Protein AF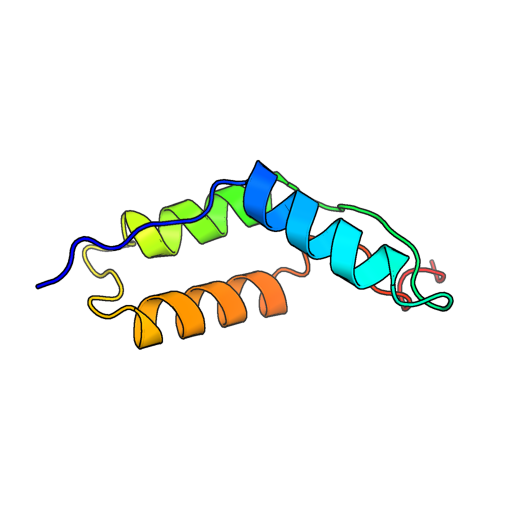-A0AAV3SL09-F1 (afdb_monomer)

Solvent-accessible surface area (backbone atoms only — not comparable to full-atom values): 4909 Å² total; per-residue (Å²): 130,82,85,84,83,78,76,52,61,65,52,53,53,50,54,50,49,55,56,32,72,73,35,91,88,46,61,80,52,74,74,33,69,66,55,50,44,52,38,49,47,42,43,72,74,22,60,97,90,49,55,53,91,43,75,66,50,28,51,52,50,41,50,50,45,52,66,72,66,48,32,48,50,54,78,80,76,83,70,134

Organism: Halococcus dombrowskii (NCBI:txid179637)

Mean predicted aligned error: 6.22 Å

InterPro domains:
  IPR003812 Fido domain [PS51459] (7-80)
  IPR053737 Type II TA System Toxin [G3DSA:1.20.120.1870] (4-76)

Nearest PDB structures (foldseek):
  7cg3-assembly1_A  TM=4.325E-01  e=8.369E+00  Thermochaetoides thermophila

Structure (mmCIF, N/CA/C/O backbone):
data_AF-A0AAV3SL09-F1
#
_entry.id   AF-A0AAV3SL09-F1
#
loop_
_atom_site.group_PDB
_atom_site.id
_atom_site.type_symbol
_atom_site.label_atom_id
_atom_site.label_alt_id
_atom_site.label_comp_id
_atom_site.label_asym_id
_atom_site.label_entity_id
_atom_site.label_seq_id
_atom_site.pdbx_PDB_ins_code
_atom_site.Cartn_x
_atom_site.Cartn_y
_atom_site.Cartn_z
_atom_site.occupancy
_atom_site.B_iso_or_equiv
_atom_site.auth_seq_id
_atom_site.auth_comp_id
_atom_site.auth_asym_id
_atom_site.auth_atom_id
_atom_site.pdbx_PDB_model_num
ATOM 1 N N . MET A 1 1 ? -19.406 -2.114 11.300 1.00 52.84 1 MET A N 1
ATOM 2 C CA . MET A 1 1 ? -18.410 -1.539 10.374 1.00 52.84 1 MET A CA 1
ATOM 3 C C . MET A 1 1 ? -17.659 -2.720 9.793 1.00 52.84 1 MET A C 1
ATOM 5 O O . MET A 1 1 ? -17.375 -3.635 10.557 1.00 52.84 1 MET A O 1
ATOM 9 N N . ALA A 1 2 ? -17.515 -2.798 8.470 1.00 62.59 2 ALA A N 1
ATOM 10 C CA . ALA A 1 2 ? -16.778 -3.900 7.855 1.00 62.59 2 ALA A CA 1
ATOM 11 C C . ALA A 1 2 ? -15.309 -3.808 8.278 1.00 62.59 2 ALA A C 1
ATOM 13 O O . ALA A 1 2 ? -14.788 -2.699 8.377 1.00 62.59 2 ALA A O 1
ATOM 14 N N . ASP A 1 3 ? -14.685 -4.950 8.546 1.00 82.44 3 ASP A N 1
ATOM 15 C CA . ASP A 1 3 ? -13.257 -4.998 8.845 1.00 82.44 3 ASP A CA 1
ATOM 16 C C . ASP A 1 3 ? -12.487 -4.606 7.577 1.00 82.44 3 ASP A C 1
ATOM 18 O O . ASP A 1 3 ? -12.744 -5.159 6.499 1.00 82.44 3 ASP A O 1
ATOM 22 N N . LEU A 1 4 ? -11.629 -3.590 7.670 1.00 87.19 4 LEU A N 1
ATOM 23 C CA . LEU A 1 4 ? -10.844 -3.130 6.529 1.00 87.19 4 LEU A CA 1
ATOM 24 C C . LEU A 1 4 ? -9.703 -4.117 6.290 1.00 87.19 4 LEU A C 1
ATOM 26 O O . LEU A 1 4 ? -8.943 -4.445 7.196 1.00 87.19 4 LEU A O 1
ATOM 30 N N . VAL A 1 5 ? -9.574 -4.578 5.049 1.00 92.06 5 VAL A N 1
ATOM 31 C CA . VAL A 1 5 ? -8.443 -5.403 4.622 1.00 92.06 5 VAL A CA 1
ATOM 32 C C . VAL A 1 5 ? -7.434 -4.492 3.941 1.00 92.06 5 VAL A C 1
ATOM 34 O O . VAL A 1 5 ? -7.748 -3.858 2.931 1.00 92.06 5 VAL A O 1
ATOM 37 N N . TYR A 1 6 ? -6.231 -4.432 4.500 1.00 92.44 6 TYR A N 1
ATOM 38 C CA . TYR A 1 6 ? -5.123 -3.654 3.959 1.00 92.44 6 TYR A CA 1
ATOM 39 C C . TYR A 1 6 ? -4.242 -4.549 3.077 1.00 92.44 6 TYR A C 1
ATOM 41 O O . TYR A 1 6 ? -4.010 -5.703 3.447 1.00 92.44 6 TYR A O 1
ATOM 49 N N . PRO A 1 7 ? -3.759 -4.057 1.923 1.00 95.38 7 PRO A N 1
ATOM 50 C CA . PRO A 1 7 ? -2.783 -4.7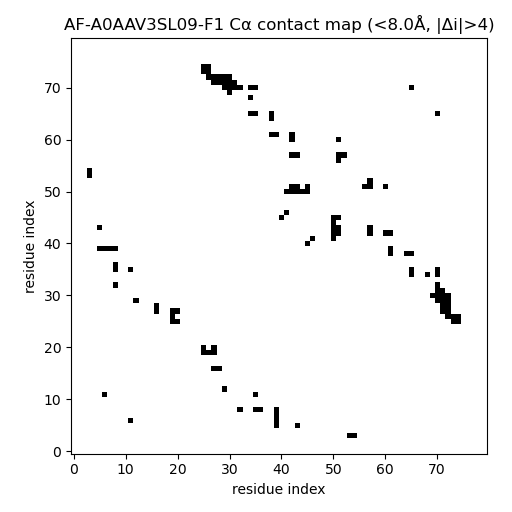91 1.127 1.00 95.38 7 PRO A CA 1
ATOM 51 C C . PRO A 1 7 ? -1.448 -4.867 1.872 1.00 95.38 7 PRO A C 1
ATOM 53 O O . PRO A 1 7 ? -1.110 -3.965 2.643 1.00 95.38 7 PRO A O 1
ATOM 56 N N . THR A 1 8 ? -0.667 -5.914 1.617 1.00 96.62 8 THR A N 1
ATOM 57 C CA . THR A 1 8 ? 0.725 -5.954 2.081 1.00 96.62 8 THR A CA 1
ATOM 58 C C . THR A 1 8 ? 1.621 -5.090 1.192 1.00 96.62 8 THR A C 1
ATOM 60 O O . THR A 1 8 ? 1.217 -4.628 0.120 1.00 96.62 8 THR A 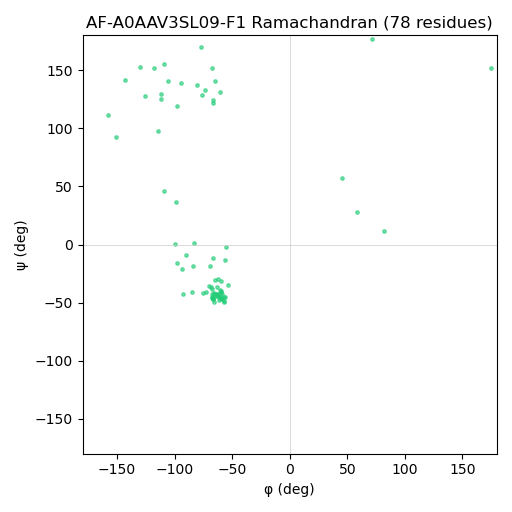O 1
ATOM 63 N N . VAL A 1 9 ? 2.870 -4.872 1.613 1.00 96.81 9 VAL A N 1
ATOM 64 C CA . VAL A 1 9 ? 3.870 -4.216 0.758 1.00 96.81 9 VAL A CA 1
ATOM 65 C C . VAL A 1 9 ? 4.031 -5.001 -0.544 1.00 96.81 9 VAL A C 1
ATOM 67 O O . VAL A 1 9 ? 3.993 -4.415 -1.623 1.00 96.81 9 VAL A O 1
ATOM 70 N N . GLU A 1 10 ? 4.137 -6.327 -0.461 1.00 96.69 10 GLU A N 1
ATOM 71 C CA . GLU A 1 10 ? 4.260 -7.216 -1.616 1.00 96.69 10 GLU A CA 1
ATOM 72 C C . GLU A 1 10 ? 3.068 -7.098 -2.566 1.00 96.69 10 GLU A C 1
ATOM 74 O O . GLU A 1 10 ? 3.280 -7.046 -3.777 1.00 96.69 10 GLU A O 1
ATOM 79 N N . ASP A 1 11 ? 1.840 -6.989 -2.047 1.00 97.06 11 ASP A N 1
ATOM 80 C CA . ASP A 1 11 ? 0.650 -6.778 -2.876 1.00 97.06 11 ASP A CA 1
ATOM 81 C C . ASP A 1 11 ? 0.764 -5.480 -3.687 1.00 97.06 11 ASP A C 1
ATOM 83 O O . ASP A 1 11 ? 0.519 -5.465 -4.895 1.00 97.06 11 ASP A O 1
ATOM 87 N N . VAL A 1 12 ? 1.175 -4.380 -3.044 1.00 95.31 12 VAL A N 1
ATOM 88 C CA . VAL A 1 12 ? 1.323 -3.076 -3.708 1.00 95.31 12 VAL A CA 1
ATOM 89 C C . VAL A 1 12 ? 2.434 -3.116 -4.761 1.00 95.31 12 VAL A C 1
ATOM 91 O O . VAL A 1 12 ? 2.246 -2.606 -5.870 1.00 95.31 12 VAL A O 1
ATOM 94 N N . LEU A 1 13 ? 3.572 -3.744 -4.451 1.00 94.25 13 LEU A N 1
ATOM 95 C CA . LEU A 1 13 ? 4.680 -3.910 -5.394 1.00 94.25 13 LEU A CA 1
ATOM 96 C C . LEU A 1 13 ? 4.273 -4.772 -6.598 1.00 94.25 13 LEU A C 1
ATOM 98 O O . LEU A 1 13 ? 4.540 -4.390 -7.737 1.00 94.25 13 LEU A O 1
ATOM 102 N N . ALA A 1 14 ? 3.577 -5.886 -6.362 1.00 94.12 14 ALA A N 1
ATOM 103 C CA . ALA A 1 14 ? 3.115 -6.790 -7.411 1.00 94.12 14 ALA A CA 1
ATOM 104 C C . ALA A 1 14 ? 2.073 -6.129 -8.324 1.00 94.12 14 ALA A C 1
ATOM 106 O O . ALA A 1 14 ? 2.139 -6.266 -9.547 1.00 94.12 14 ALA A O 1
ATOM 107 N N . ILE A 1 15 ? 1.131 -5.366 -7.755 1.00 92.44 15 ILE A N 1
ATOM 108 C CA . ILE A 1 15 ? 0.162 -4.586 -8.536 1.00 92.44 15 ILE A CA 1
ATOM 109 C C . ILE A 1 15 ? 0.888 -3.544 -9.392 1.00 92.44 15 ILE A C 1
ATOM 111 O O . ILE A 1 15 ? 0.569 -3.396 -10.573 1.00 92.44 15 ILE A O 1
ATOM 115 N N . HIS A 1 16 ? 1.873 -2.837 -8.828 1.00 90.81 16 HIS A N 1
ATOM 116 C CA . HIS A 1 16 ? 2.645 -1.850 -9.577 1.00 90.81 16 HIS A CA 1
ATOM 117 C C . HIS A 1 16 ? 3.404 -2.488 -10.748 1.00 90.81 16 HIS A C 1
ATOM 119 O O . HIS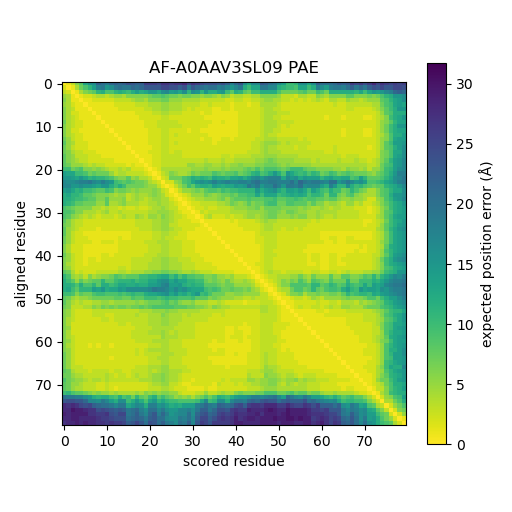 A 1 16 ? 3.299 -2.010 -11.878 1.00 90.81 16 HIS A O 1
ATOM 125 N N . GLU A 1 17 ? 4.108 -3.597 -10.507 1.00 89.31 17 GLU A N 1
ATOM 126 C CA . GLU A 1 17 ? 4.814 -4.342 -11.551 1.00 89.31 17 GLU A CA 1
ATOM 127 C C . GLU A 1 17 ? 3.856 -4.812 -12.654 1.00 89.31 17 GLU A C 1
ATOM 129 O O . GLU A 1 17 ? 4.122 -4.586 -13.835 1.00 89.31 17 GLU A O 1
ATOM 134 N N . ALA A 1 18 ? 2.707 -5.389 -12.291 1.00 90.19 18 ALA A N 1
ATOM 135 C CA . ALA A 1 18 ? 1.710 -5.849 -13.255 1.00 90.19 18 ALA A CA 1
ATOM 136 C C . ALA A 1 18 ? 1.189 -4.709 -14.151 1.00 90.19 18 ALA A C 1
ATOM 138 O O . ALA A 1 18 ? 1.028 -4.891 -15.362 1.00 90.19 18 ALA A O 1
ATOM 139 N N . VAL A 1 19 ? 0.962 -3.520 -13.580 1.00 88.00 19 VAL A N 1
ATOM 140 C CA . VAL A 1 19 ? 0.544 -2.330 -14.336 1.00 88.00 19 VAL A CA 1
ATOM 141 C C . VAL A 1 19 ? 1.663 -1.850 -15.264 1.00 88.00 19 VAL A C 1
ATOM 143 O O . VAL A 1 19 ? 1.401 -1.601 -16.442 1.00 88.00 19 VAL A O 1
ATOM 146 N N . VAL A 1 20 ? 2.906 -1.762 -14.786 1.00 85.75 20 VAL A N 1
ATOM 147 C CA . VAL A 1 20 ? 4.041 -1.296 -15.601 1.00 85.75 20 VAL A CA 1
ATOM 148 C C . VAL A 1 20 ? 4.354 -2.262 -16.743 1.00 85.75 20 VAL A C 1
ATOM 150 O O . VAL A 1 20 ? 4.471 -1.824 -17.883 1.00 85.75 20 VAL A O 1
ATOM 153 N N . VAL A 1 21 ? 4.399 -3.574 -16.491 1.00 82.62 21 VAL A N 1
ATOM 154 C CA . VAL A 1 21 ? 4.652 -4.595 -17.528 1.00 82.62 21 VAL A CA 1
ATOM 155 C C . VAL A 1 21 ? 3.589 -4.556 -18.631 1.00 82.62 21 VAL A C 1
ATOM 157 O O . VAL A 1 21 ? 3.889 -4.816 -19.799 1.00 82.62 21 VAL A O 1
ATOM 160 N N . SER A 1 22 ? 2.350 -4.191 -18.293 1.00 81.19 22 SER A N 1
ATOM 161 C CA . SER A 1 22 ? 1.284 -4.016 -19.285 1.00 81.19 22 SER A CA 1
ATOM 162 C C . SER A 1 22 ? 1.488 -2.795 -20.199 1.00 81.19 22 SER A C 1
ATOM 164 O O . SER A 1 22 ? 0.925 -2.752 -21.295 1.00 81.19 22 SER A O 1
ATOM 166 N N . ASN A 1 23 ? 2.331 -1.834 -19.799 1.00 76.56 23 ASN A N 1
ATOM 167 C CA . ASN A 1 23 ? 2.604 -0.597 -20.520 1.00 76.56 23 ASN A CA 1
ATOM 168 C C . ASN A 1 23 ? 4.059 -0.541 -21.023 1.00 76.56 23 ASN A C 1
ATOM 170 O O . ASN A 1 23 ? 4.974 -0.134 -20.311 1.00 76.56 23 ASN A O 1
ATOM 174 N N . ARG A 1 24 ? 4.263 -0.897 -22.299 1.00 64.81 24 ARG A N 1
ATOM 175 C CA . ARG A 1 24 ? 5.586 -1.043 -22.948 1.00 64.81 24 ARG A CA 1
ATOM 176 C C . ARG A 1 24 ? 6.497 0.194 -22.905 1.00 64.81 24 ARG A C 1
ATOM 178 O O . ARG A 1 24 ? 7.671 0.068 -23.234 1.00 64.81 24 ARG A O 1
ATOM 185 N N . GLU A 1 25 ? 5.973 1.363 -22.551 1.00 75.94 25 GLU A N 1
ATOM 186 C CA . GLU A 1 25 ? 6.709 2.634 -22.529 1.00 75.94 25 GLU A CA 1
ATOM 187 C C . GLU A 1 25 ? 7.181 3.051 -21.125 1.00 75.94 25 GLU A C 1
ATOM 189 O O . GLU A 1 25 ? 7.793 4.106 -20.977 1.00 75.94 25 GLU A O 1
ATOM 194 N N . THR A 1 26 ? 6.900 2.258 -20.084 1.00 72.44 26 THR A N 1
ATOM 195 C CA . THR A 1 26 ? 7.267 2.588 -18.696 1.00 72.44 26 THR A CA 1
ATOM 196 C C . THR A 1 26 ? 8.343 1.640 -18.170 1.00 72.44 26 THR A C 1
ATOM 198 O O . THR A 1 26 ? 8.211 0.422 -18.260 1.00 72.44 26 THR A O 1
ATOM 201 N N . GLU A 1 27 ? 9.415 2.201 -17.612 1.00 78.44 27 GLU A N 1
ATOM 202 C CA . GLU A 1 27 ? 10.455 1.436 -16.920 1.00 78.44 27 GLU A CA 1
ATOM 203 C C . GLU A 1 27 ? 9.941 0.944 -15.561 1.00 78.44 27 GLU A C 1
ATOM 205 O O . GLU A 1 27 ? 9.363 1.715 -14.794 1.00 78.44 27 GLU A O 1
ATOM 210 N N . ALA A 1 28 ? 10.159 -0.337 -15.259 1.00 79.31 28 ALA A N 1
ATOM 211 C CA . ALA A 1 28 ? 9.838 -0.909 -13.957 1.00 79.31 28 ALA A CA 1
ATOM 212 C C . ALA A 1 28 ? 10.928 -0.578 -12.936 1.00 79.31 28 ALA A C 1
ATOM 214 O O . ALA A 1 28 ? 12.118 -0.705 -13.220 1.00 79.31 28 ALA A O 1
ATOM 215 N N . GLY A 1 29 ? 10.525 -0.214 -11.720 1.00 84.19 29 GLY A N 1
ATOM 216 C CA . GLY A 1 29 ? 11.465 -0.050 -10.622 1.00 84.19 29 GLY A CA 1
ATOM 217 C C . GLY A 1 29 ? 10.827 0.483 -9.349 1.00 84.19 29 GLY A C 1
ATOM 218 O O . GLY A 1 29 ? 9.856 1.240 -9.376 1.00 84.19 29 GLY A O 1
ATOM 219 N N . VAL A 1 30 ? 11.423 0.113 -8.220 1.00 89.50 30 VAL A N 1
ATOM 220 C CA . VAL A 1 30 ? 11.068 0.605 -6.887 1.00 89.50 30 VAL A CA 1
ATOM 221 C C . VAL A 1 30 ? 12.227 1.466 -6.399 1.00 89.50 30 VAL A C 1
ATOM 223 O O . VAL A 1 30 ? 13.370 1.016 -6.397 1.00 89.50 30 VAL A O 1
ATOM 226 N N . ARG A 1 31 ? 11.946 2.711 -6.012 1.00 89.00 31 ARG A N 1
ATOM 227 C CA . ARG A 1 31 ? 12.935 3.607 -5.396 1.00 89.00 31 ARG A CA 1
ATOM 228 C C . ARG A 1 31 ? 13.045 3.385 -3.895 1.00 89.00 31 ARG A C 1
ATOM 230 O O . ARG A 1 31 ? 14.144 3.463 -3.364 1.00 89.00 31 ARG A O 1
ATOM 237 N N . SER A 1 32 ? 11.905 3.179 -3.237 1.00 91.62 32 SER A N 1
ATOM 238 C CA . SER A 1 32 ? 11.805 3.111 -1.778 1.00 91.62 32 SER A CA 1
ATOM 239 C C . SER A 1 32 ? 10.639 2.203 -1.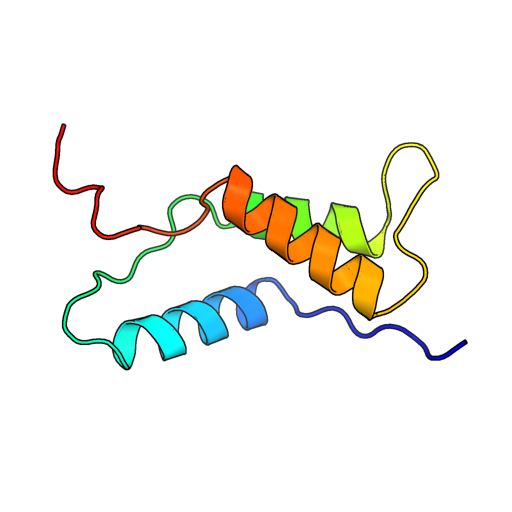365 1.00 91.62 32 SER A C 1
ATOM 241 O O . SER A 1 32 ? 9.493 2.664 -1.306 1.00 91.62 32 SER A O 1
ATOM 243 N N . PRO A 1 33 ? 10.878 0.900 -1.130 1.00 93.00 33 PRO A N 1
ATOM 244 C CA . PRO A 1 33 ? 9.866 0.016 -0.551 1.00 93.00 33 PRO A CA 1
ATOM 245 C C . PRO A 1 33 ? 9.453 0.451 0.866 1.00 93.00 33 PRO A C 1
ATOM 247 O O . PRO A 1 33 ? 8.289 0.305 1.233 1.00 93.00 33 PRO A O 1
ATOM 250 N N . GLU A 1 34 ? 10.349 1.081 1.626 1.00 95.25 34 GLU A N 1
ATOM 251 C CA . GLU A 1 34 ? 10.093 1.593 2.980 1.00 95.25 34 GLU A CA 1
ATOM 252 C C . GLU A 1 34 ? 9.045 2.717 2.978 1.00 95.25 34 GLU A C 1
ATOM 254 O O . GLU A 1 34 ? 8.273 2.885 3.925 1.00 95.25 34 GLU A O 1
ATOM 259 N N . THR A 1 35 ? 8.972 3.485 1.889 1.00 94.88 35 THR A N 1
ATOM 260 C CA . THR A 1 35 ? 7.933 4.503 1.689 1.00 94.88 35 THR A CA 1
ATOM 261 C C . THR A 1 35 ? 6.555 3.868 1.489 1.00 94.88 35 THR A C 1
ATOM 263 O O . THR A 1 35 ? 5.561 4.405 1.976 1.00 94.88 35 THR A O 1
ATOM 266 N N . VAL A 1 36 ? 6.479 2.721 0.803 1.00 96.38 36 VAL A N 1
ATOM 267 C CA . VAL A 1 36 ? 5.222 1.967 0.653 1.00 96.38 36 VAL A CA 1
ATOM 268 C C . VAL A 1 36 ? 4.779 1.423 2.006 1.00 96.38 36 VAL A C 1
ATOM 270 O O . VAL A 1 36 ? 3.626 1.607 2.388 1.00 96.38 36 VAL A O 1
ATOM 273 N N . GLU A 1 37 ? 5.705 0.825 2.755 1.00 96.25 37 GLU A N 1
ATOM 274 C CA . GLU A 1 37 ? 5.456 0.329 4.111 1.00 96.25 37 GLU A CA 1
ATOM 275 C C . GLU A 1 37 ? 4.951 1.445 5.035 1.00 96.25 37 GLU A C 1
ATOM 277 O O . GLU A 1 37 ? 3.905 1.308 5.668 1.00 96.25 37 GLU A O 1
ATOM 282 N N . SER A 1 38 ? 5.627 2.595 5.037 1.00 94.56 38 SER A N 1
ATOM 283 C CA . SER A 1 38 ? 5.238 3.752 5.851 1.00 94.56 38 SER A CA 1
ATOM 284 C C . SER A 1 38 ? 3.839 4.267 5.503 1.00 94.56 38 SER A C 1
ATOM 286 O O . SER A 1 38 ? 3.073 4.635 6.393 1.00 94.56 38 SER A O 1
ATOM 288 N N . ALA A 1 39 ? 3.479 4.283 4.216 1.00 95.31 39 ALA A N 1
ATOM 289 C CA . ALA A 1 39 ? 2.152 4.702 3.780 1.00 95.31 39 ALA A CA 1
ATOM 290 C C . ALA A 1 39 ? 1.057 3.722 4.226 1.00 95.31 39 ALA A C 1
ATOM 292 O O . ALA A 1 39 ? -0.028 4.161 4.611 1.00 95.31 39 ALA A O 1
ATOM 293 N N . LEU A 1 40 ? 1.340 2.416 4.201 1.00 95.69 40 LEU A N 1
ATOM 294 C CA . LEU A 1 40 ? 0.419 1.385 4.681 1.00 95.69 40 LEU A CA 1
ATOM 295 C C . LEU A 1 40 ? 0.210 1.485 6.192 1.00 95.69 40 LEU A C 1
ATOM 297 O O . LEU A 1 40 ? -0.939 1.540 6.623 1.00 95.69 40 LEU A O 1
ATOM 301 N N . ILE A 1 41 ? 1.292 1.624 6.966 1.00 94.06 41 ILE A N 1
ATOM 302 C CA . ILE A 1 41 ? 1.228 1.849 8.418 1.00 94.06 41 ILE A CA 1
ATOM 303 C C . ILE A 1 41 ? 0.391 3.092 8.727 1.00 94.06 41 ILE A C 1
ATOM 305 O O . ILE A 1 41 ? -0.495 3.047 9.576 1.00 94.06 41 ILE A O 1
ATOM 309 N N . TYR A 1 42 ? 0.611 4.193 8.001 1.00 92.25 42 TYR A N 1
ATOM 310 C CA . TYR A 1 42 ? -0.127 5.433 8.229 1.00 92.25 42 TYR A CA 1
ATOM 311 C C . TYR A 1 42 ? -1.642 5.256 8.068 1.00 92.25 42 TYR A C 1
ATOM 313 O O . TYR A 1 42 ? -2.411 5.788 8.864 1.00 92.25 42 TYR A O 1
ATOM 321 N N . VAL A 1 43 ? -2.095 4.527 7.043 1.00 93.25 43 VAL A N 1
ATOM 322 C CA . VAL A 1 43 ? -3.537 4.353 6.798 1.00 93.25 43 VAL A CA 1
ATOM 323 C C . VAL A 1 43 ? -4.172 3.233 7.624 1.00 93.25 43 VAL A C 1
ATOM 325 O O . VAL A 1 43 ? -5.397 3.224 7.750 1.00 93.25 43 VAL A O 1
ATOM 328 N N . SER A 1 44 ? -3.380 2.300 8.164 1.00 92.25 44 SER A N 1
ATOM 329 C CA . SER A 1 44 ? -3.873 1.204 9.007 1.00 92.25 44 SER A CA 1
ATOM 330 C C . SER A 1 44 ? -3.848 1.525 10.497 1.00 92.25 44 SER A C 1
ATOM 332 O O . SER A 1 44 ? -4.794 1.206 11.209 1.00 92.25 44 SER A O 1
ATOM 334 N N . GLU A 1 45 ? -2.775 2.147 10.978 1.00 90.31 45 GLU A N 1
ATOM 335 C CA . GLU A 1 45 ? -2.587 2.467 12.398 1.00 90.31 45 GLU A CA 1
ATOM 336 C C . GLU A 1 45 ? -2.963 3.919 12.722 1.00 90.31 45 GLU A C 1
ATOM 338 O O . GLU A 1 45 ? -3.185 4.264 13.885 1.00 90.31 45 GLU A O 1
ATOM 343 N N . GLY A 1 46 ? -3.072 4.768 11.695 1.00 84.69 46 GLY A N 1
ATOM 344 C CA . GLY A 1 46 ? -3.228 6.205 11.867 1.00 84.69 46 GLY A CA 1
ATOM 345 C C . GLY A 1 46 ? -1.948 6.871 12.363 1.00 84.69 46 GLY A C 1
ATOM 346 O O . GLY A 1 46 ? -0.937 6.238 12.668 1.00 84.69 46 GLY A O 1
ATOM 347 N N . TYR A 1 47 ? -1.990 8.193 12.477 1.00 77.31 47 TYR A N 1
ATOM 348 C CA . TYR A 1 47 ? -0.925 8.954 13.124 1.00 77.31 47 TYR A CA 1
ATOM 349 C C . TYR A 1 47 ? -1.541 10.113 13.904 1.00 77.31 47 TYR A C 1
ATOM 351 O O . TYR A 1 47 ? -2.523 10.708 13.474 1.00 77.31 47 TYR A O 1
ATOM 359 N N . PHE A 1 48 ? -0.997 10.415 15.085 1.00 77.44 48 PHE A N 1
ATOM 360 C CA . PHE A 1 48 ? -1.582 11.383 16.030 1.00 77.44 48 PHE A CA 1
ATOM 361 C C . PHE A 1 48 ? -3.018 11.065 16.497 1.00 77.44 48 PHE A C 1
ATOM 363 O O . PHE A 1 48 ? -3.753 11.966 16.893 1.00 77.44 48 PHE A O 1
ATOM 370 N N . GLY A 1 49 ? -3.398 9.783 16.519 1.00 73.25 49 GLY A N 1
ATOM 371 C CA . GLY A 1 49 ? -4.703 9.337 17.022 1.00 73.25 49 GLY A CA 1
ATOM 372 C C . GLY A 1 49 ? -5.852 9.465 16.021 1.00 73.25 49 GLY A C 1
ATOM 373 O O . GLY A 1 49 ? -7.002 9.307 16.419 1.00 73.25 49 GLY A O 1
ATOM 374 N N . GLU A 1 50 ? -5.548 9.729 14.749 1.00 77.81 50 GLU A N 1
ATOM 375 C CA . GLU A 1 50 ? -6.528 9.789 13.668 1.00 77.81 50 GLU A CA 1
ATOM 376 C C . GLU A 1 50 ? -6.107 8.834 12.543 1.00 77.81 50 GLU A C 1
ATOM 378 O O . GLU A 1 50 ? -4.962 8.856 12.079 1.00 77.81 50 GLU A O 1
ATOM 383 N N . ALA A 1 51 ? -7.034 7.968 12.139 1.00 85.06 51 ALA A N 1
ATOM 384 C CA . ALA A 1 51 ? -6.908 7.057 11.010 1.00 85.06 51 ALA A CA 1
ATOM 385 C C . ALA A 1 51 ? -8.161 7.200 10.130 1.00 85.06 51 ALA A C 1
ATOM 387 O O . ALA A 1 51 ? -9.223 7.549 10.644 1.00 85.06 51 ALA A O 1
ATOM 388 N N . PRO A 1 52 ? -8.071 6.935 8.818 1.00 89.75 52 PRO A N 1
ATOM 389 C CA . PRO A 1 52 ? -9.252 6.868 7.964 1.00 89.75 52 PRO A CA 1
ATOM 390 C C . PRO A 1 52 ? -10.212 5.758 8.428 1.00 89.75 52 PRO A C 1
ATOM 392 O O . PRO A 1 52 ? -9.785 4.618 8.597 1.00 89.75 52 PRO A O 1
ATOM 395 N N . ASP A 1 53 ? -11.505 6.065 8.570 1.00 88.38 53 ASP A N 1
ATOM 396 C CA . ASP A 1 53 ? -12.500 5.131 9.129 1.00 88.38 53 ASP A CA 1
ATOM 397 C C . ASP A 1 53 ? -13.231 4.309 8.056 1.00 88.38 53 ASP A C 1
ATOM 399 O O . ASP A 1 53 ? -13.833 3.265 8.332 1.00 88.38 53 ASP A O 1
ATOM 403 N N . THR A 1 54 ? -13.228 4.793 6.812 1.00 91.69 54 THR A N 1
ATOM 404 C CA . THR A 1 54 ? -13.930 4.158 5.694 1.00 91.69 54 THR A CA 1
ATOM 405 C C . THR A 1 54 ? -12.977 3.711 4.599 1.00 91.69 54 THR A C 1
ATOM 407 O O . THR A 1 54 ? -11.969 4.354 4.326 1.00 91.69 54 THR A O 1
ATOM 410 N N . ILE A 1 55 ? -13.362 2.665 3.861 1.00 93.44 55 ILE A N 1
ATOM 411 C CA . ILE A 1 55 ? -12.576 2.158 2.725 1.00 93.44 55 ILE A CA 1
ATOM 412 C C . ILE A 1 55 ? -12.245 3.249 1.694 1.00 93.44 55 ILE A C 1
ATOM 414 O O . ILE A 1 55 ? -11.165 3.246 1.107 1.00 93.44 55 ILE A O 1
ATOM 418 N N . HIS A 1 56 ? -13.157 4.202 1.481 1.00 94.38 56 HIS A N 1
ATOM 419 C CA . HIS A 1 56 ? -12.946 5.299 0.541 1.00 94.38 56 HIS A CA 1
ATOM 420 C C . HIS A 1 56 ? -11.934 6.316 1.068 1.00 94.38 56 HIS A C 1
ATOM 422 O O . HIS A 1 56 ? -11.078 6.763 0.306 1.00 94.38 56 HIS A O 1
ATOM 428 N N . GLU A 1 57 ? -11.991 6.655 2.356 1.00 93.44 57 GLU A N 1
ATOM 429 C CA . GLU A 1 57 ? -11.004 7.537 2.976 1.00 93.44 57 GLU A CA 1
ATOM 430 C C . GLU A 1 57 ? -9.632 6.866 3.042 1.00 93.44 57 GLU A C 1
ATOM 432 O O . GLU A 1 57 ? -8.643 7.509 2.695 1.00 93.44 57 GLU A O 1
ATOM 437 N N . THR A 1 58 ? -9.563 5.581 3.407 1.00 94.19 58 THR A N 1
ATOM 438 C CA . THR A 1 58 ? -8.325 4.788 3.411 1.00 94.19 58 THR A CA 1
ATOM 439 C C . THR A 1 58 ? -7.690 4.776 2.025 1.00 94.19 58 THR A C 1
ATOM 441 O O . THR A 1 58 ? -6.514 5.108 1.884 1.00 94.19 58 THR A O 1
ATOM 444 N N . ALA A 1 59 ? -8.468 4.469 0.982 1.00 94.81 59 ALA A N 1
ATOM 445 C CA . ALA A 1 59 ? -7.974 4.452 -0.392 1.00 94.81 59 ALA A CA 1
ATOM 446 C C . ALA A 1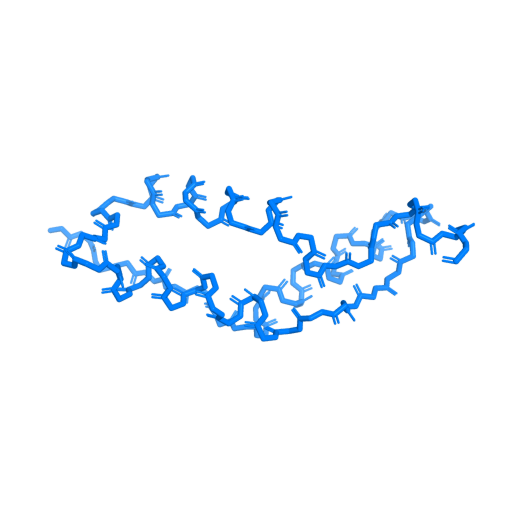 59 ? -7.505 5.841 -0.853 1.00 94.81 59 ALA A C 1
ATOM 448 O O . ALA A 1 59 ? -6.447 5.962 -1.471 1.00 94.81 59 ALA A O 1
ATOM 449 N N . ALA A 1 60 ? -8.259 6.898 -0.536 1.00 94.56 60 ALA A N 1
ATOM 450 C CA . ALA A 1 60 ? -7.885 8.265 -0.883 1.00 94.56 60 ALA A CA 1
ATOM 451 C C . ALA A 1 60 ? -6.581 8.701 -0.192 1.00 94.56 60 ALA A C 1
ATOM 453 O O . ALA A 1 60 ? -5.715 9.293 -0.840 1.00 94.56 60 ALA A O 1
ATOM 454 N N . HIS A 1 61 ? -6.409 8.378 1.094 1.00 94.12 61 HIS A N 1
ATOM 455 C CA . HIS A 1 61 ? -5.186 8.683 1.838 1.00 94.12 61 HIS A CA 1
ATOM 456 C C . HIS A 1 61 ? -3.991 7.883 1.324 1.00 94.12 61 HIS A C 1
ATOM 458 O O . HIS A 1 61 ? -2.938 8.469 1.079 1.00 94.12 61 HIS A O 1
ATOM 464 N N . LEU A 1 62 ? -4.160 6.581 1.082 1.00 95.25 62 LEU A N 1
ATOM 465 C CA . LEU A 1 62 ? -3.094 5.737 0.549 1.00 95.25 62 LEU A CA 1
ATOM 466 C C . LEU A 1 62 ? -2.631 6.239 -0.826 1.00 95.25 62 LEU A C 1
ATOM 468 O O . LEU A 1 62 ? -1.435 6.419 -1.046 1.00 95.25 62 LEU A O 1
ATOM 472 N N . MET A 1 63 ? -3.567 6.554 -1.730 1.00 94.31 63 MET A N 1
ATOM 473 C CA . MET A 1 63 ? -3.231 7.134 -3.036 1.00 94.31 63 MET A CA 1
ATOM 474 C C . MET A 1 63 ? -2.506 8.474 -2.903 1.00 94.31 63 MET A C 1
ATOM 476 O O . MET A 1 63 ? -1.529 8.705 -3.612 1.00 94.31 63 MET A O 1
ATOM 480 N N . ARG A 1 64 ? -2.948 9.350 -1.991 1.00 94.62 64 ARG A N 1
ATOM 481 C CA . ARG A 1 64 ? -2.288 10.637 -1.736 1.00 94.62 64 ARG A CA 1
ATOM 482 C C . ARG A 1 64 ? -0.835 10.447 -1.293 1.00 94.62 64 ARG A C 1
ATOM 484 O O . ARG A 1 64 ? 0.031 11.150 -1.806 1.00 94.62 64 ARG A O 1
ATOM 491 N N . LEU A 1 65 ? -0.574 9.533 -0.358 1.00 94.38 65 LEU A N 1
ATOM 492 C CA . LEU A 1 65 ? 0.769 9.272 0.170 1.00 94.38 65 LEU A CA 1
ATOM 493 C C . LEU A 1 65 ? 1.692 8.699 -0.909 1.00 94.38 65 LEU A C 1
ATOM 495 O O . LEU A 1 65 ? 2.766 9.244 -1.150 1.00 94.38 65 LEU A O 1
ATOM 499 N N . LEU A 1 66 ? 1.245 7.663 -1.625 1.00 93.69 66 LEU A N 1
ATOM 500 C CA . LEU A 1 66 ? 2.033 7.052 -2.700 1.00 93.69 66 LEU A CA 1
ATOM 501 C C . LEU A 1 66 ? 2.304 8.038 -3.850 1.00 93.69 66 LEU A C 1
ATOM 503 O O . LEU A 1 66 ? 3.388 8.026 -4.431 1.00 93.69 66 LEU A O 1
ATOM 507 N N . ALA A 1 67 ? 1.345 8.910 -4.175 1.00 91.62 67 ALA A N 1
ATOM 508 C CA . ALA A 1 67 ? 1.525 9.934 -5.200 1.00 91.62 67 ALA A CA 1
ATOM 509 C C . ALA A 1 67 ? 2.498 11.041 -4.772 1.00 91.62 67 ALA A C 1
ATOM 511 O O . ALA A 1 67 ? 3.229 11.542 -5.618 1.00 91.62 67 ALA A O 1
ATOM 512 N N . ALA A 1 68 ? 2.505 11.429 -3.493 1.00 91.81 68 ALA A N 1
ATOM 513 C CA . ALA A 1 68 ? 3.379 12.483 -2.981 1.00 91.81 68 ALA A CA 1
ATOM 514 C C . ALA A 1 68 ? 4.835 12.018 -2.834 1.00 91.81 68 ALA A C 1
ATOM 516 O O . ALA A 1 68 ? 5.755 12.750 -3.189 1.00 91.81 68 ALA A O 1
ATOM 517 N N . GLU A 1 69 ? 5.037 10.800 -2.333 1.00 90.50 69 GLU A N 1
ATOM 518 C CA . GLU A 1 69 ? 6.367 10.293 -1.980 1.00 90.50 69 GLU A CA 1
ATOM 519 C C . GLU A 1 69 ? 7.073 9.565 -3.138 1.00 90.50 69 GLU A C 1
ATOM 521 O O . GLU A 1 69 ? 8.255 9.245 -3.046 1.00 90.50 69 GLU A O 1
ATOM 526 N N . HIS A 1 70 ? 6.366 9.309 -4.246 1.00 90.00 70 HIS A N 1
ATOM 527 C CA . HIS A 1 70 ? 6.906 8.695 -5.464 1.00 90.00 70 HIS A CA 1
ATOM 528 C C . HIS A 1 70 ? 7.812 7.463 -5.212 1.00 90.00 70 HIS A C 1
ATOM 530 O O . HIS A 1 70 ? 8.954 7.426 -5.687 1.00 90.00 70 HIS A O 1
ATOM 536 N N . PRO A 1 71 ? 7.316 6.410 -4.529 1.00 92.00 71 PRO A N 1
ATOM 537 C CA . PRO A 1 71 ? 8.124 5.240 -4.168 1.00 92.00 71 PRO A CA 1
ATOM 538 C C . PRO A 1 71 ? 8.578 4.406 -5.372 1.00 92.00 71 PRO A C 1
ATOM 540 O O . PRO A 1 71 ? 9.438 3.539 -5.232 1.00 92.00 71 PRO A O 1
ATOM 543 N N . PHE A 1 72 ? 8.025 4.663 -6.557 1.00 91.38 72 PHE A N 1
ATOM 544 C CA . PHE A 1 72 ? 8.312 3.941 -7.790 1.00 91.38 72 PHE A CA 1
ATOM 545 C C . PHE A 1 72 ? 9.107 4.782 -8.786 1.00 91.38 72 PHE A C 1
ATOM 547 O O . PHE A 1 72 ? 9.066 6.021 -8.792 1.00 91.38 72 PHE A O 1
ATOM 554 N N . VAL A 1 73 ? 9.836 4.1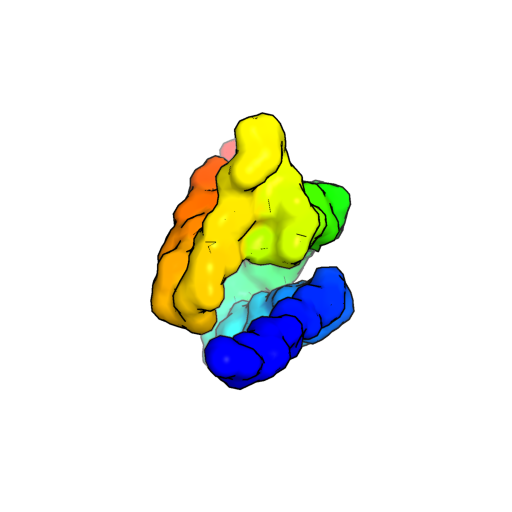02 -9.665 1.00 83.81 73 VAL A N 1
ATOM 555 C CA . VAL A 1 73 ? 10.444 4.740 -10.830 1.00 83.81 73 VAL A CA 1
ATOM 556 C C . VAL A 1 73 ? 9.312 5.194 -11.745 1.00 83.81 73 VAL A C 1
ATOM 558 O O . VAL A 1 73 ? 8.465 4.421 -12.175 1.00 83.81 73 VAL A O 1
ATOM 561 N N . THR A 1 74 ? 9.276 6.491 -12.013 1.00 66.69 74 THR A N 1
ATOM 562 C CA . THR A 1 74 ? 8.405 7.082 -13.025 1.00 66.69 74 THR A CA 1
ATOM 563 C C . THR A 1 74 ? 9.299 7.452 -14.201 1.00 66.69 74 THR A C 1
ATOM 565 O O . THR A 1 74 ? 10.430 7.905 -13.987 1.00 66.69 74 THR A O 1
ATOM 568 N N . GLY A 1 75 ? 8.819 7.252 -15.435 1.00 51.19 75 GLY A N 1
ATOM 569 C CA . GLY A 1 75 ? 9.591 7.406 -16.683 1.00 51.19 75 GLY A CA 1
ATOM 570 C C . GLY A 1 75 ? 10.269 8.770 -16.910 1.00 51.19 75 GLY A C 1
ATOM 571 O O . GLY A 1 75 ? 10.995 8.947 -17.880 1.00 51.19 75 GLY A O 1
ATOM 572 N N . THR A 1 76 ? 10.091 9.737 -16.011 1.00 47.03 76 THR A N 1
ATOM 573 C CA . THR A 1 76 ? 10.836 11.003 -15.945 1.00 47.03 76 THR A CA 1
ATOM 574 C C . THR A 1 76 ? 12.187 10.916 -15.224 1.00 47.03 76 THR A C 1
ATOM 576 O O . THR A 1 76 ? 12.894 11.916 -15.149 1.00 47.03 76 T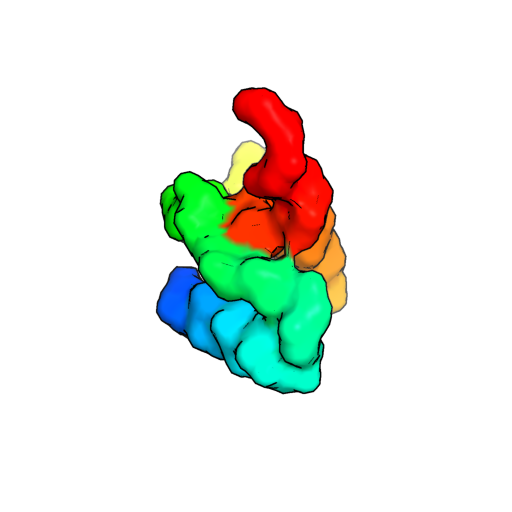HR A O 1
ATOM 579 N N . SER A 1 77 ? 12.597 9.744 -14.737 1.00 42.75 77 SER A N 1
ATOM 580 C CA . SER A 1 77 ? 13.873 9.554 -14.016 1.00 42.75 77 SER A CA 1
ATOM 581 C C . SER A 1 77 ? 14.979 8.992 -14.908 1.00 42.75 77 SER A C 1
ATOM 583 O O . SER A 1 77 ? 15.808 8.214 -14.461 1.00 42.75 77 SER A O 1
ATOM 585 N N . ALA A 1 78 ? 15.005 9.416 -16.170 1.00 39.69 78 ALA A N 1
ATOM 586 C CA . ALA A 1 78 ? 16.170 9.322 -17.041 1.00 39.69 78 ALA A CA 1
ATOM 587 C C . ALA A 1 78 ? 16.761 10.722 -17.279 1.00 39.69 78 ALA A C 1
ATOM 589 O O . ALA A 1 78 ? 17.039 11.104 -18.417 1.00 39.69 78 ALA A O 1
ATOM 590 N N . GLN A 1 79 ? 16.933 11.539 -16.231 1.00 40.06 79 GLN A N 1
ATOM 591 C CA . GLN A 1 79 ? 17.860 12.667 -16.324 1.00 40.06 79 GLN A CA 1
ATOM 592 C C . GLN A 1 79 ? 18.359 13.185 -14.967 1.00 40.06 79 GLN A C 1
ATOM 594 O O . G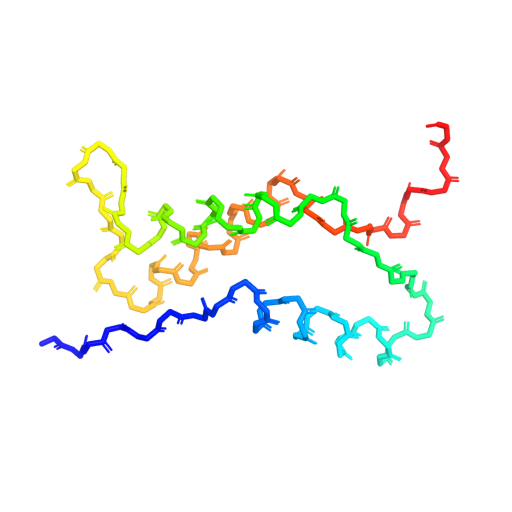LN A 1 79 ? 17.641 13.888 -14.261 1.00 40.06 79 GLN A O 1
ATOM 599 N N . ARG A 1 80 ? 19.663 12.941 -14.773 1.00 35.91 80 ARG A N 1
ATOM 600 C CA . ARG A 1 80 ? 20.641 13.517 -13.832 1.00 35.91 80 ARG A CA 1
ATOM 601 C C . ARG A 1 80 ? 20.804 12.851 -12.475 1.00 35.91 80 ARG A C 1
ATOM 603 O O . ARG A 1 80 ? 19.862 12.882 -11.665 1.00 35.91 80 ARG A O 1
#

Radius of gyration: 14.01 Å; Cα contacts (8 Å, |Δi|>4): 67; chains: 1; bounding box: 39×21×40 Å

Sequence (80 aa):
MADLVYPTVEDVLAIHEAVVVSNRETEAGVRSPETVESALIYVSEGYFGEAPDTIHETAAHLMRLLAAEHPFVTGTSAQR

pLDDT: mean 84.9, std 14.83, range [35.91, 97.06]

Foldseek 3Di:
DDDDDADDLVRVLVVQVVVQVVPPLWDWFFQASVLLVVLSCCQPVNDPPDHDPDPVSSVVSSCVSCVVVVRIDGSVPPDD

Secondary structure (DSSP, 8-state):
-PPPPPPPHHHHHHHHHHHHHH-TTS---BS-HHHHHHHHHHHHH-BTTB---SHHHHHHHHHHHHHHH--B--TT-S--